Protein AF-A0A1B6MJ56-F1 (afdb_monomer_lite)

pLDDT: mean 94.63, std 5.48, range [68.44, 98.75]

Sequence (131 aa):
EQRRPILDVREVVRKNDMSRIVLRQEREATAAPGNVTKVVIGDFKMDTQYHYTIETLTCVTVPTSEGLDVFCSTQWVQVVHETIVLVLNLPEHRINMRVSRVGGGYGQKVTRANIVGGACSLAAYLLQRPV

Foldseek 3Di:
DDDDDDDDPVVCVVVVVVVPDDDPDDDDDPDDPPRDPDDDDDDDDDDDDDQPQVDDWDKKWAADPQAIEIETQAPAQVLLLVLLCVLVVDPSVRYHYDYDDHRGPNPVRHHVSSVNSNVQRVVCVVVVGMD

Radius of gyration: 22.86 Å; chains: 1; bounding box: 49×34×66 Å

Secondary structure (DSSP, 8-state):
--PPPP--HHHHHHTT-TTS----------SPTT-------------------SS-S-EEEEE-SSSEEEEE--S-HHHHHHHHHHHHT--GGGEEEE----S--TTGGGTTHHHHHHHHHHHHHHHTS--

InterPro domains:
  IPR008274 Aldehyde oxidase/xanthine dehydrogenase, first molybdopterin binding domain [PF02738] (29-131)
  IPR016208 Aldehyde oxidase/xanthine dehydrogenase-like [PTHR11908] (3-131)
  IPR037165 Aldehyde oxidase/xanthine dehydrogenase, molybdopterin binding domain superfamily [SSF56003] (29-131)

Structure (mmCIF, N/CA/C/O backbone):
data_AF-A0A1B6MJ56-F1
#
_entry.id   AF-A0A1B6MJ56-F1
#
loop_
_atom_site.group_PDB
_atom_site.id
_atom_site.type_symbol
_atom_site.label_atom_id
_atom_site.label_alt_id
_atom_site.label_comp_id
_atom_site.label_asym_id
_atom_site.label_entity_id
_atom_site.label_seq_id
_atom_site.pdbx_PDB_ins_code
_atom_site.Cartn_x
_atom_site.Cartn_y
_atom_site.Cartn_z
_atom_site.occupancy
_atom_site.B_iso_or_equiv
_atom_site.auth_seq_id
_atom_site.auth_comp_id
_atom_site.auth_asym_id
_atom_site.auth_atom_id
_atom_site.pdbx_PDB_model_num
ATOM 1 N N . GLU A 1 1 ? -16.504 18.550 -12.185 1.00 68.62 1 GLU A N 1
ATOM 2 C CA . GLU A 1 1 ? -16.516 18.295 -13.644 1.00 68.62 1 GLU A CA 1
ATOM 3 C C . GLU A 1 1 ? -15.822 16.979 -13.959 1.00 68.62 1 GLU A C 1
ATOM 5 O O . GLU A 1 1 ? -14.817 16.663 -13.328 1.00 68.62 1 GLU A O 1
ATOM 10 N N . GLN A 1 2 ? -16.351 16.209 -14.909 1.00 79.31 2 GLN A N 1
ATOM 11 C CA . GLN A 1 2 ? -15.802 14.912 -15.305 1.00 79.31 2 GLN A CA 1
ATOM 12 C C . GLN A 1 2 ? -14.763 15.122 -16.417 1.00 79.31 2 GLN A C 1
ATOM 14 O O . GLN A 1 2 ? -15.107 15.436 -17.553 1.00 79.31 2 GLN A O 1
ATOM 19 N N . ARG A 1 3 ? -13.472 14.988 -16.094 1.00 85.81 3 ARG A N 1
ATOM 20 C CA . ARG A 1 3 ? -12.397 15.012 -17.099 1.00 85.81 3 ARG A CA 1
ATOM 21 C C . ARG A 1 3 ? -12.235 13.618 -17.703 1.00 85.81 3 ARG A C 1
ATOM 23 O O . ARG A 1 3 ? -12.292 12.627 -16.978 1.00 85.81 3 ARG A O 1
ATOM 30 N N . ARG A 1 4 ? -11.993 13.531 -19.015 1.00 90.31 4 ARG A N 1
ATOM 31 C CA . ARG A 1 4 ? -11.687 12.253 -19.677 1.00 90.31 4 ARG A CA 1
ATOM 32 C C . ARG A 1 4 ? -10.355 11.700 -19.133 1.00 90.31 4 ARG A C 1
ATOM 34 O O . ARG A 1 4 ? -9.354 12.415 -19.214 1.00 90.31 4 ARG A O 1
ATOM 41 N N . PRO A 1 5 ? -10.312 10.469 -18.590 1.00 91.88 5 PRO A N 1
ATOM 42 C CA . PRO A 1 5 ? -9.081 9.903 -18.050 1.00 91.88 5 PRO A CA 1
ATOM 43 C C . PRO A 1 5 ? -8.102 9.535 -19.171 1.00 91.88 5 PRO A C 1
ATOM 45 O O . PRO A 1 5 ? -8.509 9.066 -20.233 1.00 91.88 5 PRO A O 1
ATOM 48 N N . ILE A 1 6 ? -6.809 9.724 -18.905 1.00 92.19 6 ILE A N 1
ATOM 49 C CA . ILE A 1 6 ? -5.712 9.253 -19.759 1.00 92.19 6 ILE A CA 1
ATOM 50 C C . ILE A 1 6 ? -5.290 7.875 -19.245 1.00 92.19 6 ILE A C 1
ATOM 52 O O . ILE A 1 6 ? -4.878 7.762 -18.089 1.00 92.19 6 ILE A O 1
ATOM 56 N N . LEU A 1 7 ? -5.408 6.846 -20.088 1.00 91.31 7 LEU A N 1
ATOM 57 C CA . LEU A 1 7 ? -5.200 5.440 -19.704 1.00 91.31 7 LEU A CA 1
ATOM 58 C C . LEU A 1 7 ? -3.994 4.776 -20.394 1.00 91.31 7 LEU A C 1
ATOM 60 O O . LEU A 1 7 ? -3.620 3.669 -20.022 1.00 91.31 7 LEU A O 1
ATOM 64 N N . ASP A 1 8 ? -3.379 5.438 -21.379 1.00 91.06 8 ASP A N 1
ATOM 65 C CA . ASP A 1 8 ? -2.229 4.925 -22.136 1.00 91.06 8 ASP A CA 1
ATOM 66 C C . ASP A 1 8 ? -1.037 5.889 -22.021 1.00 91.06 8 ASP A C 1
ATOM 68 O O . ASP A 1 8 ? -1.167 7.097 -22.238 1.00 91.06 8 ASP A O 1
ATOM 72 N N . VAL A 1 9 ? 0.149 5.348 -21.731 1.00 91.88 9 VAL A N 1
ATOM 73 C CA . VAL A 1 9 ? 1.419 6.092 -21.693 1.00 91.88 9 VAL A CA 1
ATOM 74 C C . VAL A 1 9 ? 1.692 6.795 -23.025 1.00 91.88 9 VAL A C 1
ATOM 76 O O . VAL A 1 9 ? 2.178 7.923 -23.041 1.00 91.88 9 VAL A O 1
ATOM 79 N N . ARG A 1 10 ? 1.316 6.198 -24.161 1.00 91.50 10 ARG A N 1
ATOM 80 C CA . ARG A 1 10 ? 1.494 6.834 -25.476 1.00 91.50 10 ARG A CA 1
ATOM 81 C C . ARG A 1 10 ? 0.652 8.093 -25.636 1.00 91.50 10 ARG A C 1
ATOM 83 O O . ARG A 1 10 ? 1.043 9.002 -26.360 1.00 91.50 10 ARG A O 1
ATOM 90 N N . GLU A 1 11 ? -0.506 8.160 -24.984 1.00 93.38 11 GLU A N 1
ATOM 91 C CA . GLU A 1 11 ? -1.327 9.369 -24.984 1.00 93.38 11 GLU A CA 1
ATOM 92 C C . GLU A 1 11 ? -0.667 10.490 -24.172 1.00 93.38 11 GLU A C 1
ATOM 94 O O . GLU A 1 11 ? -0.688 11.635 -24.616 1.00 93.38 11 GLU A O 1
ATOM 99 N N . VAL A 1 12 ? -0.024 10.156 -23.045 1.00 94.19 12 VAL A N 1
ATOM 100 C CA . VAL A 1 12 ? 0.783 11.099 -22.247 1.00 94.19 12 VAL A CA 1
ATOM 101 C C . VAL A 1 12 ? 1.916 11.688 -23.094 1.00 94.19 12 VAL A C 1
ATOM 103 O O . VAL A 1 12 ? 2.070 12.907 -23.141 1.00 94.19 12 VAL A O 1
ATOM 106 N N . VAL A 1 13 ? 2.649 10.837 -23.822 1.00 92.88 13 VAL A N 1
ATOM 107 C CA . VAL A 1 13 ? 3.741 11.265 -24.715 1.00 92.88 13 VAL A CA 1
ATOM 108 C C . VAL A 1 13 ? 3.219 12.133 -25.863 1.00 92.88 13 VAL A C 1
ATOM 110 O O . VAL A 1 13 ? 3.748 13.214 -26.092 1.00 92.88 13 VAL A O 1
ATOM 113 N N . ARG A 1 14 ? 2.138 11.725 -26.549 1.00 93.19 14 ARG A N 1
ATOM 114 C CA . ARG A 1 14 ? 1.532 12.519 -27.642 1.00 93.19 14 ARG A CA 1
ATOM 115 C C . ARG A 1 14 ? 1.054 13.897 -27.188 1.00 93.19 14 ARG A C 1
ATOM 117 O O . ARG A 1 14 ? 1.108 14.842 -27.965 1.00 93.19 14 ARG A O 1
ATOM 124 N N . LYS A 1 15 ? 0.556 14.002 -25.954 1.00 93.12 15 LYS A N 1
ATOM 125 C CA . LYS A 1 15 ? 0.112 15.268 -25.356 1.00 93.12 15 LYS A CA 1
ATOM 126 C C . LYS A 1 15 ? 1.261 16.103 -24.787 1.00 93.12 15 LYS A C 1
ATOM 128 O O . LYS A 1 15 ? 1.002 17.212 -24.335 1.00 93.12 15 LYS A O 1
ATOM 133 N N . ASN A 1 16 ? 2.489 15.580 -24.802 1.00 93.00 16 ASN A N 1
ATOM 134 C CA . ASN A 1 16 ? 3.657 16.186 -24.172 1.00 93.00 16 ASN A CA 1
ATOM 135 C C . ASN A 1 16 ? 3.390 16.592 -22.708 1.00 93.00 16 ASN A C 1
ATOM 137 O O . ASN A 1 16 ? 3.761 17.679 -22.264 1.00 93.00 16 ASN A O 1
ATOM 141 N N . ASP A 1 17 ? 2.680 15.737 -21.961 1.00 92.88 17 ASP A N 1
ATOM 142 C CA . ASP A 1 17 ? 2.328 16.012 -20.566 1.00 92.88 17 ASP A CA 1
ATOM 143 C C . ASP A 1 17 ? 3.533 15.745 -19.652 1.00 92.88 17 ASP A C 1
ATOM 145 O O . ASP A 1 17 ? 3.695 14.671 -19.064 1.00 92.88 17 ASP A O 1
ATOM 149 N N . MET A 1 18 ? 4.386 16.764 -19.531 1.00 92.38 18 MET A N 1
ATOM 150 C CA . MET A 1 18 ? 5.613 16.722 -18.734 1.00 92.38 18 MET A CA 1
ATOM 151 C C . MET A 1 18 ? 5.364 16.534 -17.232 1.00 92.38 18 MET A C 1
ATOM 153 O O . MET A 1 18 ? 6.292 16.180 -16.514 1.00 92.38 18 MET A O 1
ATOM 157 N N . SER A 1 19 ? 4.126 16.683 -16.739 1.00 93.00 19 SER A N 1
ATOM 158 C CA . SER A 1 19 ? 3.804 16.372 -15.336 1.00 93.00 19 SER A CA 1
ATOM 159 C C . SER A 1 19 ? 3.896 14.873 -15.016 1.00 93.00 19 SER A C 1
ATOM 161 O O . SER A 1 19 ? 3.959 14.481 -13.851 1.00 93.00 19 SER A O 1
ATOM 163 N N . ARG A 1 20 ? 3.913 14.024 -16.052 1.00 91.88 20 ARG A N 1
ATOM 164 C CA . ARG A 1 20 ? 3.944 12.557 -15.956 1.00 91.88 20 ARG A CA 1
ATOM 165 C C . ARG A 1 20 ? 5.188 11.932 -16.589 1.00 91.88 20 ARG A C 1
ATOM 167 O O . ARG A 1 20 ? 5.335 10.712 -16.544 1.00 91.88 20 ARG A O 1
ATOM 174 N N . ILE A 1 21 ? 6.064 12.739 -17.187 1.00 92.94 21 ILE A N 1
ATOM 175 C CA . ILE A 1 21 ? 7.287 12.289 -17.859 1.00 92.94 21 ILE A CA 1
ATOM 176 C C . ILE A 1 21 ? 8.481 12.771 -17.044 1.00 92.94 21 ILE A C 1
ATOM 178 O O . ILE A 1 21 ? 8.632 13.960 -16.787 1.00 92.94 21 ILE A O 1
ATOM 182 N N . VAL A 1 22 ? 9.349 11.839 -16.652 1.00 92.38 22 VAL A N 1
ATOM 183 C CA . VAL A 1 22 ? 10.559 12.145 -15.883 1.00 92.38 22 VAL A CA 1
ATOM 184 C C . VAL A 1 22 ? 11.765 11.599 -16.634 1.00 92.38 22 VAL A C 1
ATOM 186 O O . VAL A 1 22 ? 11.924 10.382 -16.747 1.00 92.38 22 VAL A O 1
ATOM 189 N N . LEU A 1 23 ? 12.629 12.492 -17.125 1.00 91.00 23 LEU A N 1
ATOM 190 C CA . LEU A 1 23 ? 13.921 12.103 -17.685 1.00 91.00 23 LEU A CA 1
ATOM 191 C C . LEU A 1 23 ? 14.815 11.601 -16.548 1.00 91.00 23 LEU A C 1
ATOM 193 O O . LEU A 1 23 ? 15.180 12.353 -15.648 1.00 91.00 23 LEU A O 1
ATOM 197 N N . ARG A 1 24 ? 15.133 10.304 -16.566 1.00 92.94 24 ARG A N 1
ATOM 198 C CA . ARG A 1 24 ? 15.997 9.682 -15.551 1.00 92.94 24 ARG A CA 1
ATOM 199 C C . ARG A 1 24 ? 17.472 9.788 -15.900 1.00 92.94 24 ARG A C 1
ATOM 201 O O . ARG A 1 24 ? 18.292 9.971 -15.009 1.00 92.94 24 ARG A O 1
ATOM 208 N N . GLN A 1 25 ? 17.797 9.622 -17.175 1.00 92.19 25 GLN A N 1
ATOM 209 C CA . GLN A 1 25 ? 19.163 9.647 -17.662 1.00 92.19 25 GLN A CA 1
ATOM 210 C C . GLN A 1 25 ? 19.168 9.973 -19.151 1.00 92.19 25 GLN A C 1
ATOM 212 O O . GLN A 1 25 ? 18.340 9.469 -19.905 1.00 92.19 25 GLN A O 1
ATOM 217 N N . GLU A 1 26 ? 20.151 10.764 -19.549 1.00 93.50 26 GLU A N 1
ATOM 218 C CA . GLU A 1 26 ? 20.546 10.984 -20.930 1.00 93.50 26 GLU A CA 1
ATOM 219 C C . GLU A 1 26 ? 21.973 10.455 -21.095 1.00 93.50 26 GLU A C 1
ATOM 221 O O . GLU A 1 26 ? 22.794 10.577 -20.180 1.00 93.50 26 GLU A O 1
ATOM 226 N N . ARG A 1 27 ? 22.2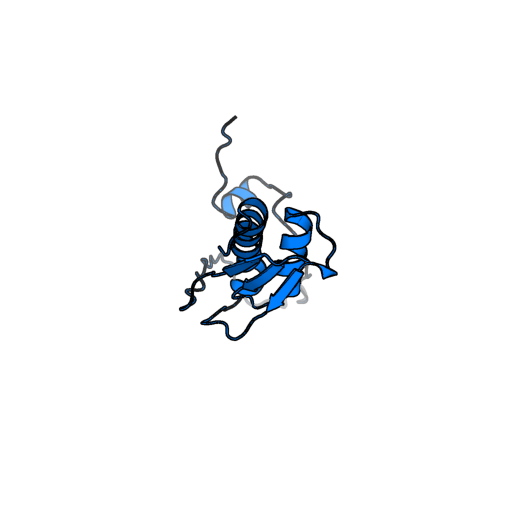57 9.790 -22.217 1.00 89.19 27 ARG A N 1
ATOM 227 C CA . ARG A 1 27 ? 23.600 9.305 -22.545 1.00 89.19 27 ARG A CA 1
ATOM 228 C C . ARG A 1 27 ? 23.919 9.635 -23.990 1.00 89.19 27 ARG A C 1
ATOM 230 O O . ARG A 1 27 ? 23.164 9.262 -24.883 1.00 89.19 27 ARG A O 1
ATOM 237 N N . GLU A 1 28 ? 25.055 10.285 -24.199 1.00 88.75 28 GLU A N 1
ATOM 238 C CA . GLU A 1 28 ? 25.569 10.555 -25.536 1.00 88.75 28 GLU A CA 1
ATOM 239 C C . GLU A 1 28 ? 26.123 9.281 -26.183 1.00 88.75 28 GLU A C 1
ATOM 241 O O . GLU A 1 28 ? 26.610 8.364 -25.511 1.00 88.75 28 GLU A O 1
ATOM 246 N N . ALA A 1 29 ? 26.040 9.221 -27.511 1.00 86.62 29 ALA A N 1
ATOM 247 C CA . ALA A 1 29 ? 26.615 8.128 -28.278 1.00 86.62 29 ALA A CA 1
ATOM 248 C C . ALA A 1 29 ? 28.149 8.162 -28.180 1.00 86.62 29 ALA A C 1
ATOM 250 O O . ALA A 1 29 ? 28.774 9.191 -28.417 1.00 86.62 29 ALA A O 1
ATOM 251 N N . THR A 1 30 ? 28.764 7.022 -27.862 1.00 85.12 30 THR A N 1
ATOM 252 C CA . THR A 1 30 ? 30.220 6.919 -27.656 1.00 85.12 30 THR A CA 1
ATOM 253 C C . THR A 1 30 ? 30.999 6.546 -28.917 1.00 85.12 30 THR A C 1
ATOM 255 O O . THR A 1 30 ? 32.221 6.678 -28.948 1.00 85.12 30 THR A O 1
ATOM 258 N N . ALA A 1 31 ? 30.323 6.057 -29.958 1.00 82.00 31 ALA A N 1
ATOM 259 C CA . ALA A 1 31 ? 30.971 5.672 -31.205 1.00 82.00 31 ALA A CA 1
ATOM 260 C C . ALA A 1 31 ? 31.269 6.904 -32.070 1.00 82.00 31 ALA A C 1
ATOM 262 O O . ALA A 1 31 ? 30.389 7.728 -32.317 1.00 82.00 31 ALA A O 1
ATOM 263 N N . ALA A 1 32 ? 32.501 6.995 -32.578 1.00 77.19 32 ALA A N 1
ATOM 264 C CA . ALA A 1 32 ? 32.877 8.034 -33.529 1.00 77.19 32 ALA A CA 1
ATOM 265 C C . ALA A 1 32 ? 32.043 7.929 -34.827 1.00 77.19 32 ALA A C 1
ATOM 267 O O . ALA A 1 32 ? 31.734 6.811 -35.266 1.00 77.19 32 ALA A O 1
ATOM 268 N N . PRO A 1 33 ? 31.716 9.0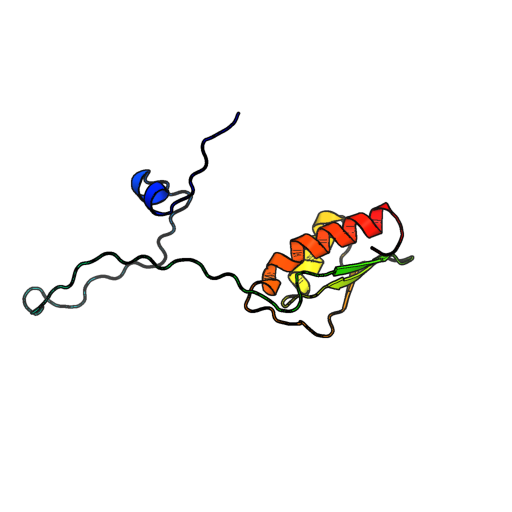62 -35.478 1.00 68.44 33 PRO A N 1
ATOM 269 C CA . PRO A 1 33 ? 31.066 9.058 -36.785 1.00 68.44 33 PRO A CA 1
ATOM 270 C C . PRO A 1 33 ? 31.843 8.177 -37.779 1.00 68.44 33 PRO A C 1
ATOM 272 O O . PRO A 1 33 ? 33.040 8.369 -37.970 1.00 68.44 33 PRO A O 1
ATOM 275 N N . GLY A 1 34 ? 31.176 7.187 -38.382 1.00 77.25 34 GLY A N 1
ATOM 276 C CA . GLY A 1 34 ? 31.782 6.243 -39.337 1.00 77.25 34 GLY A CA 1
ATOM 277 C C . GLY A 1 34 ? 32.168 4.867 -38.773 1.00 77.25 34 GLY A C 1
ATOM 278 O O . GLY A 1 34 ? 32.313 3.929 -39.549 1.00 77.25 34 GLY A O 1
ATOM 279 N N . ASN A 1 35 ? 32.231 4.695 -37.446 1.00 84.88 35 ASN A N 1
ATOM 280 C CA . ASN A 1 35 ? 32.507 3.394 -36.807 1.00 84.88 35 ASN A CA 1
ATOM 281 C C . ASN A 1 35 ? 31.247 2.548 -36.531 1.00 84.88 35 ASN A C 1
ATOM 283 O O . ASN A 1 35 ? 31.322 1.513 -35.870 1.00 84.88 35 ASN A O 1
ATOM 287 N N . VAL A 1 36 ? 30.076 2.967 -37.020 1.00 89.44 36 VAL A N 1
ATOM 288 C CA . VAL A 1 36 ? 28.806 2.251 -36.833 1.00 89.44 36 VAL A CA 1
ATOM 289 C C . VAL A 1 36 ? 28.445 1.497 -38.110 1.00 89.44 36 VAL A C 1
ATOM 291 O O . VAL A 1 36 ? 28.091 2.099 -39.119 1.00 89.44 36 VAL A O 1
ATOM 294 N N . THR A 1 37 ? 28.500 0.165 -38.070 1.00 89.44 37 THR A N 1
ATOM 295 C CA . THR A 1 37 ? 28.210 -0.687 -39.241 1.00 89.44 37 THR A CA 1
ATOM 296 C C . THR A 1 37 ? 26.718 -0.993 -39.412 1.00 89.44 37 THR A C 1
ATOM 298 O O . THR A 1 37 ? 26.260 -1.265 -40.523 1.00 89.44 37 THR A O 1
ATOM 301 N N . LYS A 1 38 ? 25.946 -0.990 -38.317 1.00 90.44 38 LYS A N 1
ATOM 302 C CA . LYS A 1 38 ? 24.506 -1.292 -38.300 1.00 90.44 38 LYS A CA 1
ATOM 303 C C . LYS A 1 38 ? 23.794 -0.440 -37.254 1.00 90.44 38 LYS A C 1
ATOM 305 O O . LYS A 1 38 ? 24.317 -0.238 -36.163 1.00 90.44 38 LYS A O 1
ATOM 310 N N . VAL A 1 39 ? 22.581 -0.004 -37.584 1.00 89.94 39 VAL A N 1
ATOM 311 C CA . VAL A 1 39 ? 21.667 0.704 -36.679 1.00 89.94 39 VAL A CA 1
ATOM 312 C C . VAL A 1 39 ? 20.375 -0.102 -36.599 1.00 89.94 39 VAL A C 1
ATOM 314 O O . VAL A 1 39 ? 19.843 -0.510 -37.631 1.00 89.94 39 VAL A O 1
ATOM 317 N N . VAL A 1 40 ? 19.880 -0.343 -35.385 1.00 92.31 40 VAL A N 1
ATOM 318 C CA . VAL A 1 40 ? 18.591 -1.004 -35.142 1.00 92.31 40 VAL A CA 1
ATOM 319 C C . VAL A 1 40 ? 17.666 0.007 -34.483 1.00 92.31 40 VAL A C 1
ATOM 321 O O . VAL A 1 40 ? 18.021 0.593 -33.463 1.00 92.31 40 VAL A O 1
ATOM 324 N N . ILE A 1 41 ? 16.495 0.217 -35.080 1.00 94.25 41 ILE A N 1
ATOM 325 C CA . ILE A 1 41 ? 15.476 1.155 -34.604 1.00 94.25 41 ILE A CA 1
ATOM 326 C C . ILE A 1 41 ? 14.170 0.381 -34.465 1.00 94.25 41 ILE A C 1
ATOM 328 O O . ILE A 1 41 ? 13.801 -0.374 -35.364 1.00 94.25 41 ILE A O 1
ATOM 332 N N . GLY A 1 42 ? 13.471 0.569 -33.352 1.00 93.69 42 GLY A N 1
ATOM 333 C CA . GLY A 1 42 ? 12.154 -0.012 -33.144 1.00 93.69 42 GLY A CA 1
ATOM 334 C C . GLY A 1 42 ? 11.535 0.426 -31.827 1.00 93.69 42 GLY A C 1
ATOM 335 O O . GLY A 1 42 ? 12.224 0.917 -30.935 1.00 93.69 42 GLY A O 1
ATOM 336 N N . ASP A 1 43 ? 10.231 0.200 -31.718 1.00 91.44 43 ASP A N 1
ATOM 337 C CA . ASP A 1 43 ? 9.461 0.393 -30.498 1.00 91.44 43 ASP A CA 1
ATOM 338 C C . ASP A 1 43 ? 9.099 -0.965 -29.902 1.00 91.44 43 ASP A C 1
ATOM 340 O O . ASP A 1 43 ? 8.714 -1.892 -30.617 1.00 91.44 43 ASP A O 1
ATOM 344 N N . PHE A 1 44 ? 9.144 -1.075 -28.577 1.00 91.25 44 PHE A N 1
ATOM 345 C CA . PHE A 1 44 ? 8.602 -2.228 -27.870 1.00 91.25 44 PHE A CA 1
ATOM 346 C C . PHE A 1 44 ? 7.667 -1.763 -26.757 1.00 91.25 44 PHE A C 1
ATOM 348 O O . PHE A 1 44 ? 7.845 -0.698 -26.166 1.00 91.25 44 PHE A O 1
ATOM 355 N N . LYS A 1 45 ? 6.644 -2.568 -26.472 1.00 89.94 45 LYS A N 1
ATOM 356 C CA . LYS A 1 45 ? 5.741 -2.359 -25.341 1.00 89.94 45 LYS A CA 1
ATOM 357 C C . LYS A 1 45 ? 5.854 -3.559 -24.418 1.00 89.94 45 LYS A C 1
ATOM 359 O O . LYS A 1 45 ? 5.725 -4.691 -24.870 1.00 89.94 45 LYS A O 1
ATOM 364 N N . MET A 1 46 ? 6.047 -3.290 -23.135 1.00 93.00 46 MET A N 1
ATOM 365 C CA . MET A 1 46 ? 5.945 -4.282 -22.075 1.00 93.00 46 MET A CA 1
ATOM 366 C C . MET A 1 46 ? 4.724 -3.946 -21.225 1.00 93.00 46 MET A C 1
ATOM 368 O O . MET A 1 46 ? 4.569 -2.805 -20.789 1.00 93.00 46 MET A O 1
ATOM 372 N N . ASP A 1 47 ? 3.836 -4.920 -21.054 1.00 92.06 47 ASP A N 1
ATOM 373 C CA . ASP A 1 47 ? 2.627 -4.762 -20.252 1.00 92.06 47 ASP A CA 1
ATOM 374 C C . ASP A 1 47 ? 2.891 -5.001 -18.758 1.00 92.06 47 ASP A C 1
ATOM 376 O O . ASP A 1 47 ? 4.004 -5.315 -18.332 1.00 92.06 47 ASP A O 1
ATOM 380 N N . THR A 1 48 ? 1.866 -4.768 -17.942 1.00 94.19 48 THR A N 1
ATOM 381 C CA . THR A 1 48 ? 1.958 -4.872 -16.485 1.00 94.19 48 THR A CA 1
ATOM 382 C C . THR A 1 48 ? 1.863 -6.319 -16.008 1.00 94.19 48 THR A C 1
ATOM 384 O O . THR A 1 48 ? 1.367 -7.204 -16.704 1.00 94.19 48 THR A O 1
ATOM 387 N N . GLN A 1 49 ? 2.308 -6.552 -14.774 1.00 96.62 49 GLN A N 1
ATOM 388 C CA . GLN A 1 49 ? 2.149 -7.827 -14.088 1.00 96.62 49 GLN A CA 1
ATOM 389 C C . GLN A 1 49 ? 1.408 -7.605 -12.772 1.00 96.62 49 GLN A C 1
ATOM 391 O O . GLN A 1 49 ? 1.781 -6.753 -11.964 1.00 96.62 49 GLN A O 1
ATOM 396 N N . TYR A 1 50 ? 0.343 -8.374 -12.555 1.00 95.62 50 TYR A N 1
ATOM 397 C CA . TYR A 1 50 ? -0.311 -8.424 -11.257 1.00 95.62 50 TYR A CA 1
ATOM 398 C C . TYR A 1 50 ? 0.423 -9.408 -10.345 1.00 95.62 50 TYR A C 1
ATOM 400 O O . TYR A 1 50 ? 0.770 -10.508 -10.763 1.00 95.62 50 TYR A O 1
ATOM 408 N N . HIS A 1 51 ? 0.642 -9.010 -9.094 1.00 97.00 51 HIS A N 1
ATOM 409 C CA . HIS A 1 51 ? 1.473 -9.748 -8.142 1.00 97.00 51 HIS A CA 1
ATOM 410 C C . HIS A 1 51 ? 0.917 -11.128 -7.777 1.00 97.00 51 HIS A C 1
ATOM 412 O O . HIS A 1 51 ? 1.694 -12.045 -7.541 1.00 97.00 51 HIS A O 1
ATOM 418 N N . TYR A 1 52 ? -0.412 -11.262 -7.709 1.00 96.88 52 TYR A N 1
ATOM 419 C CA . TYR A 1 52 ? -1.108 -12.515 -7.403 1.00 96.88 52 TYR A CA 1
ATOM 420 C C . TYR A 1 52 ? -0.605 -13.200 -6.117 1.00 96.88 52 TYR A C 1
ATOM 422 O O . TYR A 1 52 ? -0.259 -14.380 -6.093 1.00 96.88 52 TYR A O 1
ATOM 430 N N . THR A 1 53 ? -0.537 -12.430 -5.025 1.00 97.38 53 THR A N 1
ATOM 431 C CA . THR A 1 53 ? -0.179 -12.960 -3.705 1.00 97.38 53 THR A CA 1
ATOM 432 C C . THR A 1 53 ? -1.235 -13.961 -3.234 1.00 97.38 53 THR A C 1
ATOM 434 O O . THR A 1 53 ? -2.430 -13.682 -3.315 1.00 97.38 53 THR A O 1
ATOM 437 N N . ILE A 1 54 ? -0.802 -15.121 -2.731 1.00 97.00 54 ILE A N 1
ATOM 438 C CA . ILE A 1 54 ? -1.717 -16.191 -2.297 1.00 97.00 54 ILE A CA 1
ATOM 439 C C . ILE A 1 54 ? -2.541 -15.753 -1.079 1.00 97.00 54 ILE A C 1
ATOM 441 O O . ILE A 1 54 ? -3.734 -16.026 -0.998 1.00 97.00 54 ILE A O 1
ATOM 445 N N . GLU A 1 55 ? -1.924 -15.021 -0.155 1.00 97.69 55 GLU A N 1
ATOM 446 C CA . GLU A 1 55 ? -2.625 -14.244 0.862 1.00 97.69 55 GLU A CA 1
ATOM 447 C C . GLU A 1 55 ? -2.852 -12.825 0.329 1.00 97.69 55 GLU A C 1
ATOM 449 O O . GLU A 1 55 ? -1.896 -12.118 -0.010 1.00 97.69 55 GLU A O 1
ATOM 454 N N . THR A 1 56 ? -4.101 -12.368 0.293 1.00 96.81 56 THR A N 1
ATOM 455 C CA . THR A 1 56 ? -4.452 -11.004 -0.126 1.00 96.81 56 THR A CA 1
ATOM 456 C C . THR A 1 56 ? -3.956 -9.946 0.871 1.00 96.81 56 THR A C 1
ATOM 458 O O . THR A 1 56 ? -3.348 -10.249 1.900 1.00 96.81 56 THR A O 1
ATOM 461 N N . LEU A 1 57 ? -4.178 -8.663 0.569 1.00 97.62 57 LEU A N 1
ATOM 462 C CA . LEU A 1 57 ? -3.973 -7.595 1.550 1.00 97.62 57 LEU A CA 1
ATOM 463 C C . LEU A 1 57 ? -4.937 -7.813 2.723 1.00 97.62 57 LEU A C 1
ATOM 465 O O . LEU A 1 57 ? -6.148 -7.825 2.517 1.00 97.62 57 LEU A O 1
ATOM 469 N N . THR A 1 58 ? -4.401 -7.997 3.926 1.00 97.62 58 THR A N 1
ATOM 470 C CA . THR A 1 58 ? -5.187 -8.252 5.136 1.00 97.62 58 THR A CA 1
ATOM 471 C C . THR A 1 58 ? -4.627 -7.462 6.311 1.00 97.62 58 THR A C 1
ATOM 473 O O . THR A 1 58 ? -3.416 -7.220 6.397 1.00 97.62 58 THR A O 1
ATOM 476 N N . CYS A 1 59 ? -5.519 -7.030 7.193 1.00 98.44 59 CYS A N 1
ATOM 477 C CA . CYS A 1 59 ? -5.194 -6.335 8.424 1.00 98.44 59 CYS A CA 1
ATOM 478 C C . CYS A 1 59 ? -6.255 -6.667 9.470 1.00 98.44 59 CYS A C 1
ATOM 480 O O . CYS A 1 59 ? -7.428 -6.749 9.123 1.00 98.44 59 CYS A O 1
ATOM 482 N N . VAL A 1 60 ? -5.826 -6.828 10.717 1.00 98.56 60 VAL A N 1
ATOM 483 C CA . VAL A 1 60 ? -6.694 -6.853 11.893 1.00 98.56 60 VAL A CA 1
ATOM 484 C C . VAL A 1 60 ? -6.177 -5.802 12.858 1.00 98.56 60 VAL A C 1
ATOM 486 O O . VAL A 1 60 ? -4.983 -5.793 13.169 1.00 98.56 60 VAL A O 1
ATOM 489 N N . THR A 1 61 ? -7.052 -4.931 13.340 1.00 98.75 61 THR A N 1
ATOM 490 C CA . THR A 1 61 ? -6.700 -3.916 14.333 1.00 98.75 61 THR A CA 1
ATOM 491 C C . THR A 1 61 ? -7.532 -4.109 15.588 1.00 98.75 61 THR A C 1
ATOM 493 O O . THR A 1 61 ? -8.759 -4.108 15.549 1.00 98.75 61 THR A O 1
ATOM 496 N N . VAL A 1 62 ? -6.852 -4.239 16.723 1.00 98.69 62 VAL A N 1
ATOM 497 C CA . VAL A 1 62 ? -7.455 -4.406 18.043 1.00 98.69 62 VAL A CA 1
ATOM 498 C C . VAL A 1 62 ? -7.241 -3.116 18.838 1.00 98.69 62 VAL A C 1
ATOM 500 O O . VAL A 1 62 ? -6.092 -2.779 19.136 1.00 98.69 62 VAL A O 1
ATOM 503 N N . PRO A 1 63 ? -8.305 -2.374 19.188 1.00 98.25 63 PRO A N 1
ATOM 504 C CA . PRO A 1 63 ? -8.167 -1.222 20.064 1.00 98.25 63 PRO A CA 1
ATOM 505 C C . PRO A 1 63 ? -7.869 -1.666 21.498 1.00 98.25 63 PRO A C 1
ATOM 507 O O . PRO A 1 63 ? -8.379 -2.681 21.974 1.00 98.25 63 PRO A O 1
ATOM 510 N N . THR A 1 64 ? -7.034 -0.891 22.181 1.00 97.06 64 THR A N 1
ATOM 511 C CA . THR A 1 64 ? -6.645 -1.081 23.584 1.00 97.06 64 THR A CA 1
ATOM 512 C C . THR A 1 64 ? -6.953 0.191 24.378 1.00 97.06 64 THR A C 1
ATOM 514 O O . THR A 1 64 ? -7.361 1.200 23.803 1.00 97.06 64 THR A O 1
ATOM 517 N N . SER A 1 65 ? -6.757 0.177 25.702 1.00 94.06 65 SER A N 1
ATOM 518 C CA . SER A 1 65 ? -6.928 1.391 26.518 1.00 94.06 65 SER A CA 1
ATOM 519 C C . SER A 1 65 ? -5.937 2.502 26.147 1.00 94.06 65 SER A C 1
ATOM 521 O O . SER A 1 65 ? -6.270 3.678 26.256 1.00 94.06 65 SER A O 1
ATOM 523 N N . GLU A 1 66 ? -4.745 2.129 25.669 1.00 91.75 66 GLU A N 1
ATOM 524 C CA . GLU A 1 66 ? -3.636 3.051 25.393 1.00 91.75 66 GLU A CA 1
ATOM 525 C C . GLU A 1 66 ? -3.445 3.353 23.900 1.00 91.75 66 GLU A C 1
ATOM 527 O O . GLU A 1 66 ? -2.625 4.200 23.542 1.00 91.75 66 GLU A O 1
ATOM 532 N N . GLY A 1 67 ? -4.171 2.679 23.003 1.00 97.00 67 GLY A N 1
ATOM 533 C CA . GLY A 1 67 ? -3.955 2.827 21.568 1.00 97.00 67 GLY A CA 1
ATOM 534 C C . GLY A 1 67 ? -4.448 1.647 20.739 1.00 97.00 67 GLY A C 1
ATOM 535 O O . GLY A 1 67 ? -5.585 1.209 20.896 1.00 97.00 67 GLY A O 1
ATOM 536 N N . LEU A 1 68 ? -3.615 1.163 19.815 1.00 98.62 68 LEU A N 1
ATOM 537 C CA . LEU A 1 68 ? -3.968 0.127 18.844 1.00 98.62 68 LEU A CA 1
ATOM 538 C C . LEU A 1 68 ? -2.880 -0.945 18.734 1.00 98.62 68 LEU A C 1
ATOM 540 O O . LEU A 1 68 ? -1.710 -0.629 18.524 1.00 98.62 68 LEU A O 1
ATOM 544 N N . ASP A 1 69 ? -3.294 -2.208 18.764 1.00 98.50 69 ASP A N 1
ATOM 545 C CA . ASP A 1 69 ? -2.481 -3.346 18.345 1.00 98.50 69 ASP A CA 1
ATOM 546 C C . ASP A 1 69 ? -2.890 -3.746 16.919 1.00 98.50 69 ASP A C 1
ATOM 548 O O . ASP A 1 69 ? -4.036 -4.117 16.662 1.00 98.50 69 ASP A O 1
ATOM 552 N N . VAL A 1 70 ? -1.956 -3.664 15.973 1.00 98.56 70 VAL A N 1
ATOM 553 C CA . VAL A 1 70 ? -2.227 -3.793 14.536 1.00 98.56 70 VAL A CA 1
ATOM 554 C C . VAL A 1 70 ? -1.463 -4.977 13.957 1.00 98.56 70 VAL A C 1
ATOM 556 O O . VAL A 1 70 ? -0.234 -5.038 14.010 1.00 98.56 70 VAL A O 1
ATOM 559 N N . PHE A 1 71 ? -2.195 -5.896 13.339 1.00 98.56 71 PHE A N 1
ATOM 560 C CA . PHE A 1 71 ? -1.677 -7.082 12.672 1.00 98.56 71 PHE A CA 1
ATOM 561 C C . PHE A 1 71 ? -1.903 -6.944 11.172 1.00 98.56 71 PHE A C 1
ATOM 563 O O . PHE A 1 71 ? -2.977 -7.254 10.665 1.00 98.56 71 PHE A O 1
ATOM 570 N N . CYS A 1 72 ? -0.896 -6.459 10.450 1.00 98.12 72 CYS A N 1
ATOM 571 C CA . CYS A 1 72 ? -1.009 -6.188 9.019 1.00 98.12 72 CYS A CA 1
ATOM 572 C C . CYS A 1 72 ? -0.057 -7.075 8.217 1.00 98.12 72 CYS A C 1
ATOM 574 O O . CYS A 1 72 ? 1.134 -7.151 8.521 1.00 98.12 72 CYS A O 1
ATOM 576 N N . SER A 1 73 ? -0.553 -7.716 7.157 1.00 98.00 73 SER A N 1
ATOM 577 C CA . SER A 1 73 ? 0.307 -8.438 6.213 1.00 98.00 73 SER A CA 1
ATOM 578 C C . SER A 1 73 ? 1.052 -7.429 5.326 1.00 98.00 73 SER A C 1
ATOM 580 O O . SER A 1 73 ? 0.554 -6.997 4.283 1.00 98.00 73 SER A O 1
ATOM 582 N N . THR A 1 74 ? 2.245 -7.016 5.771 1.00 98.31 74 THR A N 1
ATOM 583 C CA . THR A 1 74 ? 3.089 -5.998 5.123 1.00 98.31 74 THR A CA 1
ATOM 584 C C . THR A 1 74 ? 4.557 -6.428 5.043 1.00 98.31 74 THR A C 1
ATOM 586 O O . THR A 1 74 ? 5.066 -7.123 5.918 1.00 98.31 74 THR A O 1
ATOM 589 N N . GLN A 1 75 ? 5.248 -5.998 3.985 1.00 98.12 75 GLN A N 1
ATOM 590 C CA . GLN A 1 75 ? 6.703 -6.125 3.834 1.00 98.12 75 GLN A CA 1
ATOM 591 C C . GLN A 1 75 ? 7.453 -4.940 4.453 1.00 98.12 75 GLN A C 1
ATOM 593 O O . GLN A 1 75 ? 8.645 -5.055 4.719 1.00 98.12 75 GLN A O 1
ATOM 598 N N . TRP A 1 76 ? 6.775 -3.808 4.669 1.00 97.88 76 TRP A N 1
ATOM 599 C CA . TRP A 1 76 ? 7.370 -2.610 5.255 1.00 97.88 76 TRP A CA 1
ATOM 600 C C . TRP A 1 76 ? 6.464 -2.071 6.360 1.00 97.88 76 TRP A C 1
ATOM 602 O O . TRP A 1 76 ? 5.478 -1.376 6.122 1.00 97.88 76 TRP A O 1
ATOM 612 N N . VAL A 1 77 ? 6.800 -2.439 7.596 1.00 98.12 77 VAL A N 1
ATOM 613 C CA . VAL A 1 77 ? 5.989 -2.148 8.787 1.00 98.12 77 VAL A CA 1
ATOM 614 C C . VAL A 1 77 ? 5.870 -0.646 9.042 1.00 98.12 77 VAL A C 1
ATOM 616 O O . VAL A 1 77 ? 4.772 -0.152 9.281 1.00 98.12 77 VAL A O 1
ATOM 619 N N . GLN A 1 78 ? 6.989 0.072 8.930 1.00 98.25 78 GLN A N 1
ATOM 620 C CA . GLN A 1 78 ? 7.071 1.510 9.184 1.00 98.25 78 GLN A CA 1
ATOM 621 C C . GLN A 1 78 ? 6.085 2.319 8.332 1.00 98.25 78 GLN A C 1
ATOM 623 O O . GLN A 1 78 ? 5.383 3.163 8.866 1.00 98.25 78 GLN A O 1
ATOM 628 N N . VAL A 1 79 ? 5.951 2.028 7.035 1.00 97.94 79 VAL A N 1
ATOM 629 C CA . VAL A 1 79 ? 5.075 2.833 6.162 1.00 97.94 79 VAL A CA 1
ATOM 630 C C . VAL A 1 79 ? 3.595 2.636 6.512 1.00 97.94 79 VAL A C 1
ATOM 632 O O . VAL A 1 79 ? 2.796 3.569 6.416 1.00 97.94 79 VAL A O 1
ATOM 635 N N . VAL A 1 80 ? 3.209 1.433 6.952 1.00 98.44 80 VAL A N 1
ATOM 636 C CA . VAL A 1 80 ? 1.845 1.188 7.445 1.00 98.44 80 VAL A CA 1
ATOM 637 C C . VAL A 1 80 ? 1.621 1.925 8.766 1.00 98.44 80 VAL A C 1
ATOM 639 O O . VAL A 1 80 ? 0.591 2.574 8.923 1.00 98.44 80 VAL A O 1
ATOM 642 N N . HIS A 1 81 ? 2.589 1.869 9.683 1.00 98.62 81 HIS A N 1
ATOM 643 C CA . HIS A 1 81 ? 2.546 2.587 10.960 1.00 98.62 81 HIS A CA 1
ATOM 644 C C . HIS A 1 81 ? 2.401 4.103 10.761 1.00 98.62 81 HIS A C 1
ATOM 646 O O . HIS A 1 81 ? 1.437 4.683 11.256 1.00 98.62 81 HIS A O 1
ATOM 652 N N . GLU A 1 82 ? 3.252 4.714 9.934 1.00 98.38 82 GLU A N 1
ATOM 653 C CA . GLU A 1 82 ? 3.184 6.137 9.569 1.00 98.38 82 GLU A CA 1
ATOM 654 C C . GLU A 1 82 ? 1.841 6.496 8.918 1.00 98.38 82 GLU A C 1
ATOM 656 O O . GLU A 1 82 ? 1.255 7.537 9.209 1.00 98.38 82 GLU A O 1
ATOM 661 N N . THR A 1 83 ? 1.297 5.612 8.073 1.00 98.56 83 THR A N 1
ATOM 662 C CA . THR A 1 83 ? -0.039 5.815 7.492 1.00 98.56 83 THR A CA 1
ATOM 663 C C . THR A 1 83 ? -1.110 5.879 8.581 1.00 98.56 83 THR A C 1
ATOM 665 O O . THR A 1 83 ? -1.978 6.747 8.530 1.00 98.56 83 THR A O 1
ATOM 668 N N . ILE A 1 84 ? -1.067 4.987 9.573 1.00 98.56 84 ILE A N 1
ATOM 669 C CA . ILE A 1 84 ? -2.048 4.957 10.669 1.00 98.56 84 ILE A CA 1
ATOM 670 C C . ILE A 1 84 ? -1.910 6.204 11.549 1.00 98.56 84 ILE A C 1
ATOM 672 O O . ILE A 1 84 ? -2.923 6.809 11.901 1.00 98.56 84 ILE A O 1
ATOM 676 N N . VAL A 1 85 ? -0.678 6.628 11.842 1.00 98.50 85 VAL A N 1
ATOM 677 C CA . VAL A 1 85 ? -0.379 7.885 12.548 1.00 98.50 85 VAL A CA 1
ATOM 678 C C . VAL A 1 85 ? -1.015 9.073 11.831 1.00 98.50 85 VAL A C 1
ATOM 680 O O . VAL A 1 85 ? -1.726 9.850 12.463 1.00 98.50 85 VAL A O 1
ATOM 683 N N . LEU A 1 86 ? -0.827 9.185 10.513 1.00 98.12 86 LEU A N 1
ATOM 684 C CA . LEU A 1 86 ? -1.385 10.277 9.710 1.00 98.12 86 LEU A CA 1
ATOM 685 C C . LEU A 1 86 ? -2.916 10.235 9.632 1.00 98.12 86 LEU A C 1
ATOM 687 O O . LEU A 1 86 ? -3.560 11.277 9.707 1.00 98.12 86 LEU A O 1
ATOM 691 N N . VAL A 1 87 ? -3.506 9.045 9.487 1.00 97.44 87 VAL A N 1
ATOM 692 C CA . VAL A 1 87 ? -4.965 8.873 9.389 1.00 97.44 87 VAL A CA 1
ATOM 693 C C . VAL A 1 87 ? -5.664 9.205 10.707 1.00 97.44 87 VAL A C 1
ATOM 695 O O . VAL A 1 87 ? -6.731 9.815 10.692 1.00 97.44 87 VAL A O 1
ATOM 698 N N . LEU A 1 88 ? -5.087 8.795 11.837 1.00 97.62 88 LEU A N 1
ATOM 699 C CA . LEU A 1 88 ? -5.709 8.931 13.157 1.00 97.62 88 LEU A CA 1
ATOM 700 C C . LEU A 1 88 ? -5.234 10.153 13.945 1.00 97.62 88 LEU A C 1
ATOM 702 O O . LEU A 1 88 ? -5.824 10.477 14.974 1.00 97.62 88 LEU A O 1
ATOM 706 N N . ASN A 1 89 ? -4.162 10.804 13.493 1.00 97.38 89 ASN A N 1
ATOM 707 C CA . ASN A 1 89 ? -3.474 11.869 14.216 1.00 97.38 89 ASN A CA 1
ATOM 708 C C . ASN A 1 89 ? -3.111 11.459 15.662 1.00 97.38 89 ASN A C 1
ATOM 710 O O . ASN A 1 89 ? -3.356 12.191 16.625 1.00 97.38 89 ASN A O 1
ATOM 714 N N . LEU A 1 90 ? -2.566 10.248 15.827 1.00 96.44 90 LEU A N 1
ATOM 715 C CA . LEU A 1 90 ? -2.109 9.721 17.117 1.00 96.44 90 LEU A CA 1
ATOM 716 C C . LEU A 1 90 ? -0.582 9.799 17.220 1.00 96.44 90 LEU A C 1
ATOM 718 O O . LEU A 1 90 ? 0.101 9.574 16.227 1.00 96.44 90 LEU A O 1
ATOM 722 N N . PRO A 1 91 ? -0.026 10.018 18.423 1.00 97.50 91 PRO A N 1
ATOM 723 C CA . PRO A 1 91 ? 1.392 9.793 18.666 1.00 97.50 91 PRO A CA 1
ATOM 724 C C . PRO A 1 91 ? 1.820 8.371 18.281 1.00 97.50 91 PRO A C 1
ATOM 726 O O . PRO A 1 91 ? 1.124 7.404 18.596 1.00 97.50 91 PRO A O 1
ATOM 729 N N . GLU A 1 92 ? 3.002 8.248 17.679 1.00 98.00 92 GLU A N 1
ATOM 730 C CA . GLU A 1 92 ? 3.578 6.986 17.190 1.00 98.00 92 GLU A CA 1
ATOM 731 C C . GLU A 1 92 ? 3.586 5.854 18.229 1.00 98.00 92 GLU A C 1
ATOM 733 O O . GLU A 1 92 ? 3.293 4.705 17.900 1.00 98.00 92 GLU A O 1
ATOM 738 N N . HIS A 1 93 ? 3.863 6.185 19.494 1.00 97.56 93 HIS A N 1
ATOM 739 C CA . HIS A 1 93 ? 3.943 5.221 20.596 1.00 97.56 93 HIS A CA 1
ATOM 740 C C . HIS A 1 93 ? 2.597 4.580 20.971 1.00 97.56 93 HIS A C 1
ATOM 742 O O . HIS A 1 93 ? 2.581 3.621 21.735 1.00 97.56 93 HIS A O 1
ATOM 748 N N . ARG A 1 94 ? 1.467 5.095 20.463 1.00 97.94 94 AR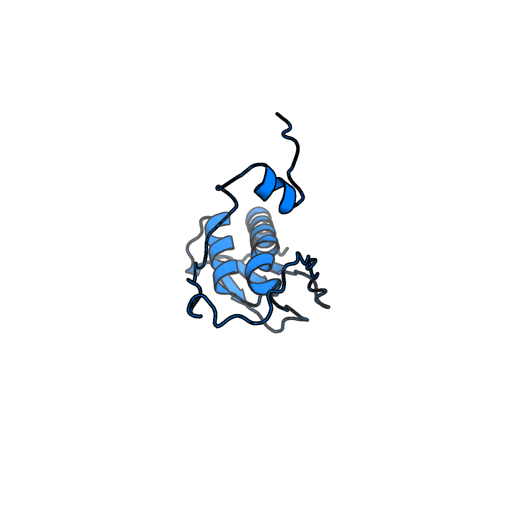G A N 1
ATOM 749 C CA . ARG A 1 94 ? 0.135 4.509 20.690 1.00 97.94 94 ARG A CA 1
ATOM 750 C C . ARG A 1 94 ? -0.219 3.414 19.684 1.00 97.94 94 ARG A C 1
ATOM 752 O O . ARG A 1 94 ? -1.321 2.878 19.735 1.00 97.94 94 ARG A O 1
ATOM 759 N N . ILE A 1 95 ? 0.664 3.092 18.741 1.00 98.50 95 ILE A N 1
ATOM 760 C CA . ILE A 1 95 ? 0.398 2.097 17.699 1.00 98.50 95 ILE A CA 1
ATOM 761 C C . ILE A 1 95 ? 1.476 1.021 17.758 1.00 98.50 95 ILE A C 1
ATOM 763 O O . ILE A 1 95 ? 2.640 1.269 17.446 1.00 98.50 95 ILE A O 1
ATOM 767 N N . ASN A 1 96 ? 1.068 -0.197 18.097 1.00 98.12 96 ASN A N 1
ATOM 768 C CA . ASN A 1 96 ? 1.934 -1.365 18.114 1.00 98.12 96 ASN A CA 1
ATOM 769 C C . ASN A 1 96 ? 1.678 -2.210 16.870 1.00 98.12 96 ASN A C 1
ATOM 771 O O . ASN A 1 96 ? 0.632 -2.844 16.733 1.00 98.12 96 ASN A O 1
ATOM 775 N N . MET A 1 97 ? 2.657 -2.270 15.974 1.00 98.12 97 MET A N 1
ATOM 776 C CA . MET A 1 97 ? 2.585 -3.136 14.800 1.00 98.12 97 MET A CA 1
ATOM 777 C C . MET A 1 97 ? 3.154 -4.522 15.102 1.00 98.12 97 MET A C 1
ATOM 779 O O . MET A 1 97 ? 4.248 -4.649 15.652 1.00 98.12 97 MET A O 1
ATOM 783 N N . ARG A 1 98 ? 2.461 -5.572 14.660 1.00 97.38 98 ARG A N 1
ATOM 784 C CA . ARG A 1 98 ? 2.951 -6.954 14.689 1.00 97.38 98 ARG A CA 1
ATOM 785 C C . ARG A 1 98 ? 2.763 -7.605 13.326 1.00 97.38 98 ARG A C 1
ATOM 787 O O . ARG A 1 98 ? 1.678 -7.587 12.753 1.00 97.38 98 ARG A O 1
ATOM 794 N N . VAL A 1 99 ? 3.821 -8.224 12.815 1.00 97.31 99 VAL A N 1
ATOM 795 C CA . VAL A 1 99 ? 3.790 -8.986 11.561 1.00 97.31 99 VAL A CA 1
ATOM 796 C C . VAL A 1 99 ? 4.430 -10.340 11.822 1.00 97.31 99 VAL A C 1
ATOM 798 O O . VAL A 1 99 ? 5.533 -10.402 12.351 1.00 97.31 99 VAL A O 1
ATOM 801 N N . SER A 1 100 ? 3.731 -11.424 11.484 1.00 91.38 100 SER A N 1
ATOM 802 C CA . SER A 1 100 ? 4.258 -12.785 11.649 1.00 91.38 100 SER A CA 1
ATOM 803 C C . SER A 1 100 ? 4.845 -13.309 10.340 1.00 91.38 100 SER A C 1
ATOM 805 O O . SER A 1 100 ? 6.058 -13.329 10.157 1.00 91.38 100 SER A O 1
ATOM 807 N N . ARG A 1 101 ? 3.982 -13.710 9.405 1.00 94.88 101 ARG A N 1
ATOM 808 C CA . ARG A 1 101 ? 4.347 -14.201 8.075 1.00 94.88 101 ARG A CA 1
ATOM 809 C C . ARG A 1 101 ? 3.528 -13.464 7.024 1.00 94.88 101 ARG A C 1
ATOM 811 O O . ARG A 1 101 ? 2.422 -13.022 7.313 1.00 94.88 101 ARG A O 1
ATOM 818 N N . VAL A 1 102 ? 4.065 -13.370 5.814 1.00 97.56 102 VAL A N 1
ATOM 819 C CA . VAL A 1 102 ? 3.391 -12.773 4.657 1.00 97.56 102 VAL A CA 1
ATOM 820 C C . VAL A 1 102 ? 3.231 -13.860 3.598 1.00 97.56 102 VAL A C 1
ATOM 822 O O . VAL A 1 102 ? 4.227 -14.379 3.096 1.00 97.56 102 VAL A O 1
ATOM 825 N N . GLY A 1 103 ? 1.992 -14.224 3.261 1.00 97.56 103 GLY A N 1
ATOM 826 C CA . GLY A 1 103 ? 1.663 -15.274 2.287 1.00 97.56 103 GLY A CA 1
ATOM 827 C C . GLY A 1 103 ? 1.852 -14.825 0.836 1.00 97.56 103 GLY A C 1
ATOM 828 O O . GLY A 1 103 ? 0.908 -14.784 0.052 1.00 97.56 103 GLY A O 1
ATOM 829 N N . GLY A 1 104 ? 3.079 -14.449 0.484 1.00 97.31 104 GLY A N 1
ATOM 830 C CA . GLY A 1 104 ? 3.405 -13.804 -0.786 1.00 97.31 104 GLY A CA 1
ATOM 831 C C . GLY A 1 104 ? 3.218 -12.286 -0.715 1.00 97.31 104 GLY A C 1
ATOM 832 O O . GLY A 1 104 ? 2.230 -11.778 -0.181 1.00 97.31 104 GLY A O 1
ATOM 833 N N . GLY A 1 105 ? 4.200 -11.556 -1.244 1.00 96.81 105 GLY A N 1
ATOM 834 C CA . GLY A 1 105 ? 4.207 -10.090 -1.287 1.00 96.81 105 GLY A CA 1
ATOM 835 C C . GLY A 1 105 ? 4.637 -9.562 -2.650 1.00 96.81 105 GLY A C 1
ATOM 836 O 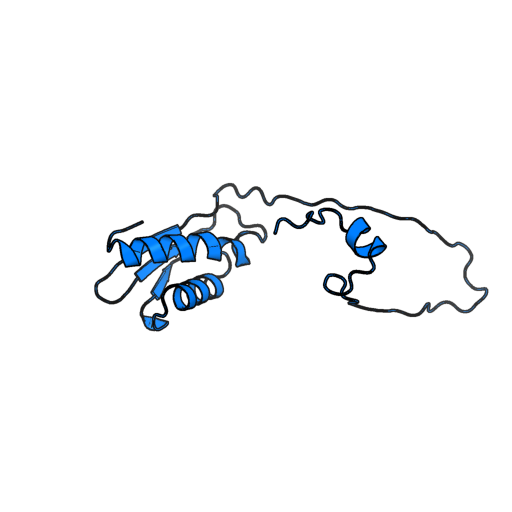O . GLY A 1 105 ? 3.936 -8.741 -3.234 1.00 96.81 105 GLY A O 1
ATOM 837 N N . TYR A 1 106 ? 5.765 -10.063 -3.166 1.00 97.50 106 TYR A N 1
ATOM 838 C CA . TYR A 1 106 ? 6.303 -9.764 -4.503 1.00 97.50 106 TYR A CA 1
ATOM 839 C C . TYR A 1 106 ? 6.457 -8.261 -4.820 1.00 97.50 106 TYR A C 1
ATOM 841 O O . TYR A 1 106 ? 6.556 -7.888 -5.980 1.00 97.50 106 TYR A O 1
ATOM 849 N N . GLY A 1 107 ? 6.478 -7.391 -3.801 1.00 97.00 107 GLY A N 1
ATOM 850 C CA . GLY A 1 107 ? 6.509 -5.931 -3.948 1.00 97.00 107 GLY A CA 1
ATOM 851 C C . GLY A 1 107 ? 5.171 -5.240 -3.650 1.00 97.00 107 GLY A C 1
ATOM 852 O O . GLY A 1 107 ? 5.164 -4.090 -3.210 1.00 97.00 107 GLY A O 1
ATOM 853 N N . GLN A 1 108 ? 4.032 -5.933 -3.770 1.00 97.44 108 GLN A N 1
ATOM 854 C CA . GLN A 1 108 ? 2.701 -5.359 -3.524 1.00 97.44 108 GLN A CA 1
ATOM 855 C C . GLN A 1 108 ? 2.569 -4.843 -2.091 1.00 97.44 108 GLN A C 1
ATOM 857 O O . GLN A 1 108 ? 2.110 -3.724 -1.844 1.00 97.44 108 GLN A O 1
ATOM 862 N N . LYS A 1 109 ? 3.005 -5.664 -1.135 1.00 98.12 109 LYS A N 1
ATOM 863 C CA . LYS A 1 109 ? 2.855 -5.429 0.304 1.00 98.12 109 LYS A CA 1
ATOM 864 C C . LYS A 1 109 ? 3.919 -4.488 0.879 1.00 98.12 109 LYS A C 1
ATOM 866 O O . LYS A 1 109 ? 3.986 -4.336 2.087 1.00 98.12 109 LYS A O 1
ATOM 871 N N . VAL A 1 110 ? 4.719 -3.830 0.037 1.00 97.94 110 VAL A N 1
ATOM 872 C CA . VAL A 1 110 ? 5.652 -2.770 0.462 1.00 97.94 110 VAL A CA 1
ATOM 873 C C . VAL A 1 110 ? 4.906 -1.463 0.744 1.00 97.94 110 VAL A C 1
ATOM 875 O O . VAL A 1 110 ? 5.227 -0.767 1.695 1.00 97.94 110 VAL A O 1
ATOM 878 N N . THR A 1 111 ? 3.895 -1.129 -0.069 1.00 97.88 111 THR A N 1
ATOM 879 C CA . THR A 1 111 ? 3.120 0.121 0.095 1.00 97.88 111 THR A CA 1
ATOM 880 C C . THR A 1 111 ? 1.612 -0.050 -0.033 1.00 97.88 111 THR A C 1
ATOM 882 O O . THR A 1 111 ? 0.861 0.785 0.460 1.00 97.88 111 THR A O 1
ATOM 885 N N . ARG A 1 112 ? 1.112 -1.107 -0.690 1.00 97.62 112 ARG A N 1
ATOM 886 C CA . ARG A 1 112 ? -0.344 -1.265 -0.863 1.00 97.62 112 ARG A CA 1
ATOM 887 C C . ARG A 1 112 ? -1.042 -1.712 0.424 1.00 97.62 112 ARG A C 1
ATOM 889 O O . ARG A 1 112 ? -2.228 -1.443 0.581 1.00 97.62 112 ARG A O 1
ATOM 896 N N . ALA A 1 113 ? -0.303 -2.318 1.358 1.00 98.12 113 ALA A N 1
ATOM 897 C CA . ALA A 1 113 ? -0.803 -2.682 2.685 1.00 98.12 113 ALA A CA 1
ATOM 898 C C . ALA A 1 113 ? -1.265 -1.459 3.504 1.00 98.12 113 ALA A C 1
ATOM 900 O O . ALA A 1 113 ? -2.178 -1.581 4.314 1.00 98.12 113 ALA A O 1
ATOM 901 N N . ASN A 1 114 ? -0.724 -0.268 3.226 1.00 98.25 114 ASN A N 1
ATOM 902 C CA . ASN A 1 114 ? -1.107 0.989 3.877 1.00 98.25 114 ASN A CA 1
ATOM 903 C C . ASN A 1 114 ? -2.606 1.284 3.748 1.00 98.25 114 ASN A C 1
ATOM 905 O O . ASN A 1 114 ? -3.213 1.808 4.676 1.00 98.25 114 ASN A O 1
ATOM 909 N N . ILE A 1 115 ? -3.206 0.928 2.605 1.00 98.00 115 ILE A N 1
ATOM 910 C CA . ILE A 1 115 ? -4.622 1.190 2.319 1.00 98.00 115 ILE A CA 1
ATOM 911 C C . ILE A 1 115 ? -5.500 0.422 3.310 1.00 98.00 115 ILE A C 1
ATOM 913 O O . ILE A 1 115 ? -6.347 1.014 3.976 1.00 98.00 115 ILE A O 1
ATOM 917 N N . VAL A 1 116 ? -5.272 -0.890 3.435 1.00 98.06 116 VAL A N 1
ATOM 918 C CA . VAL A 1 116 ? -6.046 -1.735 4.354 1.00 98.06 116 VAL A CA 1
ATOM 919 C C . VAL A 1 116 ? -5.678 -1.460 5.811 1.00 98.06 116 VAL A C 1
ATOM 921 O O . VAL A 1 116 ? -6.570 -1.414 6.647 1.00 98.06 116 VAL A O 1
ATOM 924 N N . GLY A 1 117 ? -4.401 -1.200 6.115 1.00 98.31 117 GLY A N 1
ATOM 925 C CA . GLY A 1 117 ? -3.940 -0.901 7.472 1.00 98.31 117 GLY A CA 1
ATOM 926 C C . GLY A 1 117 ? -4.511 0.403 8.029 1.00 98.31 117 GLY A C 1
ATOM 927 O O . GLY A 1 117 ? -4.989 0.427 9.163 1.00 98.31 117 GLY A O 1
ATOM 928 N N . GLY A 1 118 ? -4.531 1.466 7.218 1.00 98.31 118 GLY A N 1
ATOM 929 C CA . GLY A 1 118 ? -5.129 2.748 7.588 1.00 98.31 118 GLY A CA 1
ATOM 930 C C . GLY A 1 118 ? -6.646 2.654 7.754 1.00 98.31 118 GLY A C 1
ATOM 931 O O . GLY A 1 118 ? -7.177 3.097 8.769 1.00 98.31 118 GLY A O 1
ATOM 932 N N . ALA A 1 119 ? -7.346 2.025 6.802 1.00 98.56 119 ALA A N 1
ATOM 933 C CA . ALA A 1 119 ? -8.803 1.886 6.857 1.00 98.56 119 ALA A CA 1
ATOM 934 C C . ALA A 1 119 ? -9.271 1.007 8.032 1.00 98.56 119 ALA A C 1
ATOM 936 O O . ALA A 1 119 ? -10.179 1.396 8.765 1.00 98.56 119 ALA A O 1
ATOM 937 N N . CYS A 1 120 ? -8.625 -0.146 8.239 1.00 98.62 120 CYS A N 1
ATOM 938 C CA . CYS A 1 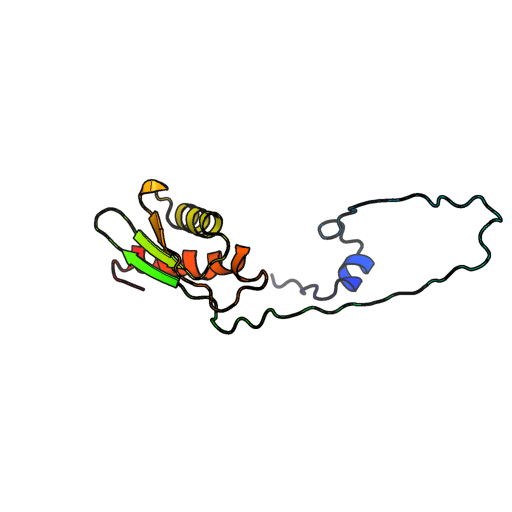120 ? -8.905 -1.058 9.349 1.00 98.62 120 CYS A CA 1
ATOM 939 C C . CYS A 1 120 ? -8.684 -0.370 10.701 1.00 98.62 120 CYS A C 1
ATOM 941 O O . CYS A 1 120 ? -9.552 -0.400 11.571 1.00 98.62 120 CYS A O 1
ATOM 943 N N . SER A 1 121 ? -7.558 0.334 10.848 1.00 98.62 121 SER A N 1
ATOM 944 C CA . SER A 1 121 ? -7.244 1.051 12.085 1.00 98.62 121 SER A CA 1
ATOM 945 C C . SER A 1 121 ? -8.184 2.223 12.351 1.00 98.62 121 SER A C 1
ATOM 947 O O . SER A 1 121 ? -8.574 2.424 13.497 1.00 98.62 121 SER A O 1
ATOM 949 N N . LEU A 1 122 ? -8.618 2.947 11.313 1.00 98.62 122 LEU A N 1
ATOM 950 C CA . LEU A 1 122 ? -9.658 3.972 11.436 1.00 98.62 122 LEU A CA 1
ATOM 951 C C . LEU A 1 122 ? -10.981 3.389 11.927 1.00 98.62 122 LEU A C 1
ATOM 953 O O . LEU A 1 122 ? -11.573 3.916 12.866 1.00 98.62 122 LEU A O 1
ATOM 957 N N . ALA A 1 123 ? -11.430 2.288 11.327 1.00 98.62 123 ALA A N 1
ATOM 958 C CA . ALA A 1 123 ? -12.666 1.632 11.730 1.00 98.62 123 ALA A CA 1
ATOM 959 C C . ALA A 1 123 ? -12.595 1.123 13.179 1.00 98.62 123 ALA A C 1
ATOM 961 O O . ALA A 1 123 ? -13.494 1.415 13.968 1.00 98.62 123 ALA A O 1
ATOM 962 N N . ALA A 1 124 ? -11.515 0.432 13.554 1.00 98.62 124 ALA A N 1
ATOM 963 C CA . ALA A 1 124 ? -11.304 -0.054 14.917 1.00 98.62 124 ALA A CA 1
ATOM 964 C C . ALA A 1 124 ? -11.254 1.092 15.940 1.00 98.62 124 ALA A C 1
ATOM 966 O O . ALA A 1 124 ? -11.864 0.998 17.007 1.00 98.62 124 ALA A O 1
ATOM 967 N N . TYR A 1 125 ? -10.589 2.199 15.594 1.00 98.19 125 TYR A N 1
ATOM 968 C CA . TYR A 1 125 ? -10.508 3.391 16.436 1.00 98.19 125 TYR A CA 1
ATOM 969 C C . TYR A 1 125 ? -11.873 4.067 16.630 1.00 98.19 125 TYR A C 1
ATOM 971 O O . TYR A 1 125 ? -12.213 4.454 17.744 1.00 98.19 125 TYR A O 1
ATOM 979 N N . LEU A 1 126 ? -12.693 4.185 15.585 1.00 98.00 126 LEU A N 1
ATOM 980 C CA . LEU A 1 126 ? -14.018 4.808 15.702 1.00 98.00 126 LEU A CA 1
ATOM 981 C C . LEU A 1 126 ? -15.033 3.911 16.420 1.00 98.00 126 LEU A C 1
ATOM 983 O O . LEU A 1 126 ? -15.870 4.402 17.173 1.00 98.00 126 LEU A O 1
ATOM 987 N N . LEU A 1 127 ? -14.975 2.600 16.183 1.00 98.25 127 LEU A N 1
ATOM 988 C CA . LEU A 1 127 ? -15.953 1.643 16.707 1.00 98.25 127 LEU A CA 1
ATOM 989 C C . LEU A 1 127 ? -15.582 1.063 18.073 1.00 98.25 127 LEU A C 1
ATOM 991 O O . LEU A 1 127 ? -16.417 0.367 18.661 1.00 98.25 127 LEU A O 1
ATOM 995 N N . GLN A 1 128 ? -14.349 1.306 18.535 1.00 97.75 128 GLN A N 1
ATOM 996 C CA . GLN A 1 128 ? -13.792 0.790 19.789 1.00 97.75 128 GLN A CA 1
ATOM 997 C C . GLN A 1 128 ? -14.004 -0.725 19.942 1.00 97.75 128 GLN A C 1
ATOM 999 O O . GLN A 1 128 ? -14.362 -1.235 21.002 1.00 97.75 128 GLN A O 1
ATOM 1004 N N . ARG A 1 129 ? -13.811 -1.455 18.841 1.00 97.88 129 ARG A N 1
ATOM 1005 C CA . ARG A 1 129 ? -13.868 -2.918 18.779 1.00 97.88 129 ARG A CA 1
ATOM 1006 C C . ARG A 1 129 ? -12.871 -3.440 17.742 1.00 97.88 129 ARG A C 1
ATOM 1008 O O . ARG A 1 129 ? -12.533 -2.686 16.830 1.00 97.88 129 ARG A O 1
ATOM 1015 N N . PRO A 1 130 ? -12.427 -4.702 17.849 1.00 98.56 130 PRO A N 1
ATOM 1016 C CA . PRO A 1 130 ? -11.613 -5.324 16.814 1.00 98.56 130 PRO A CA 1
ATOM 1017 C C . PRO A 1 130 ? -12.292 -5.272 15.439 1.00 98.56 130 PRO A C 1
ATOM 1019 O O . PRO A 1 130 ? -13.495 -5.536 15.341 1.00 98.56 130 PRO A O 1
ATOM 1022 N N . VAL A 1 131 ? -11.513 -4.940 14.408 1.00 98.00 131 VAL A N 1
ATOM 1023 C CA . VAL A 1 131 ? -11.901 -4.934 12.985 1.00 98.00 131 VAL A CA 1
ATOM 1024 C C . VAL A 1 131 ? -10.866 -5.703 12.183 1.00 98.00 1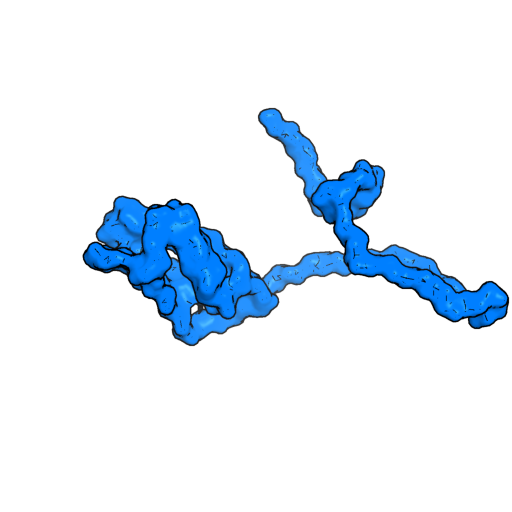31 VAL A C 1
ATOM 1026 O O . VAL A 1 131 ? -9.670 -5.600 12.543 1.00 98.00 131 VAL A O 1
#

Organism: NCBI:txid36148